Protein AF-A0A554JFW1-F1 (afdb_monomer_lite)

Sequence (58 aa):
MKEKRLNFGCGDFRKEGFINLDGNPAVQSDVLHDLDVFPYPFPNNTFELIEGDHVLEQ

Foldseek 3Di:
DQAAEAAEQCAQNDDPSYQYEHCDPVHPGNHHDDPPDPDDPDDPPPHPYYDYDPPPDD

Structure (mmCIF, N/CA/C/O backbone):
data_AF-A0A554JFW1-F1
#
_entry.id   AF-A0A554JFW1-F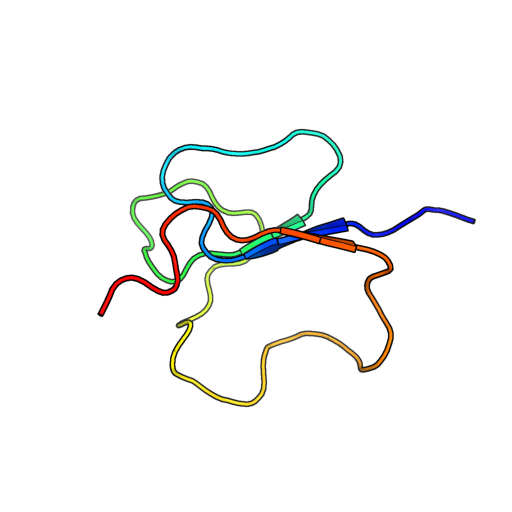1
#
loop_
_atom_site.group_PDB
_atom_site.id
_atom_site.type_symbol
_atom_site.label_atom_id
_atom_site.label_alt_id
_atom_site.label_comp_id
_atom_site.label_asym_id
_atom_site.label_entity_id
_atom_site.label_seq_id
_atom_site.pdbx_PDB_ins_code
_atom_site.Cartn_x
_atom_site.Cartn_y
_atom_site.Cartn_z
_atom_site.occupancy
_atom_site.B_iso_or_equiv
_atom_site.auth_seq_id
_atom_site.auth_comp_id
_atom_site.auth_asym_id
_atom_site.auth_atom_id
_atom_site.pdbx_PDB_model_num
ATOM 1 N N . MET A 1 1 ? -12.191 1.272 16.419 1.00 44.50 1 MET A N 1
ATOM 2 C CA . MET A 1 1 ? -11.992 0.422 15.225 1.00 44.50 1 MET A CA 1
ATOM 3 C C . MET A 1 1 ? -10.706 0.914 14.579 1.00 44.50 1 MET A C 1
ATOM 5 O O . MET A 1 1 ? -10.478 2.112 14.638 1.00 44.50 1 MET A O 1
ATOM 9 N N . LYS A 1 2 ? -9.787 0.036 14.157 1.00 52.25 2 LYS A N 1
ATOM 10 C CA . LYS A 1 2 ? -8.499 0.497 13.609 1.00 52.25 2 LYS A CA 1
ATOM 11 C C . LYS A 1 2 ? -8.747 1.011 12.195 1.00 52.25 2 LYS A C 1
ATOM 13 O O . LYS A 1 2 ? -8.951 0.185 11.309 1.00 52.25 2 LYS A O 1
ATOM 18 N N . GLU A 1 3 ? -8.731 2.328 12.026 1.00 62.38 3 GLU A N 1
ATOM 19 C CA . GLU A 1 3 ? -8.727 2.965 10.711 1.00 62.38 3 GLU A CA 1
ATOM 20 C C . GLU A 1 3 ? -7.559 2.418 9.897 1.00 62.38 3 GLU A C 1
ATOM 22 O O . GLU A 1 3 ? -6.394 2.635 10.235 1.00 62.38 3 GLU A O 1
ATOM 27 N N . LYS A 1 4 ? -7.863 1.638 8.857 1.00 83.06 4 LYS A N 1
ATOM 28 C CA . LYS A 1 4 ? -6.847 1.138 7.933 1.00 83.06 4 LYS A CA 1
ATOM 29 C C . LYS A 1 4 ? -6.680 2.165 6.830 1.00 83.06 4 LYS A C 1
ATOM 31 O O . LYS A 1 4 ? -7.617 2.438 6.081 1.00 83.06 4 LYS A O 1
ATOM 36 N N . ARG A 1 5 ? -5.480 2.724 6.747 1.00 91.06 5 ARG A N 1
ATOM 37 C CA . ARG A 1 5 ? -5.096 3.703 5.732 1.00 91.06 5 ARG A CA 1
ATOM 38 C C . ARG A 1 5 ? -4.110 3.049 4.770 1.00 91.06 5 ARG A C 1
ATOM 40 O O . ARG A 1 5 ? -3.247 2.297 5.222 1.00 91.06 5 ARG A O 1
ATOM 47 N N . LEU A 1 6 ? -4.263 3.281 3.472 1.00 91.19 6 LEU A N 1
ATOM 48 C CA . LEU A 1 6 ? -3.390 2.743 2.429 1.00 91.19 6 LEU A CA 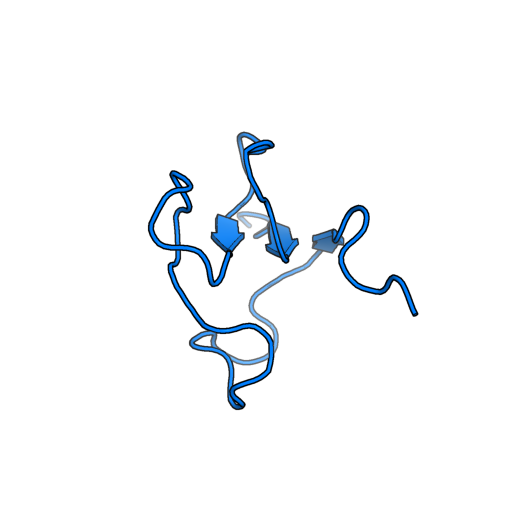1
ATOM 49 C C . LEU A 1 6 ? -2.583 3.881 1.811 1.00 91.19 6 LEU A C 1
ATOM 51 O O . LEU A 1 6 ? -3.157 4.884 1.399 1.00 91.19 6 LEU A O 1
ATOM 55 N N . ASN A 1 7 ? -1.268 3.713 1.752 1.00 90.88 7 ASN A N 1
ATOM 56 C CA . ASN A 1 7 ? -0.374 4.543 0.959 1.00 90.88 7 ASN A CA 1
ATOM 57 C C . ASN A 1 7 ? -0.103 3.785 -0.347 1.00 90.88 7 ASN A C 1
ATOM 59 O O . ASN A 1 7 ? 0.645 2.808 -0.355 1.00 90.88 7 ASN A O 1
ATOM 63 N N . PHE A 1 8 ? -0.824 4.158 -1.397 1.00 88.50 8 PHE A N 1
ATOM 64 C CA . PHE A 1 8 ? -0.806 3.539 -2.715 1.00 88.50 8 PHE A CA 1
ATOM 65 C C . PHE A 1 8 ?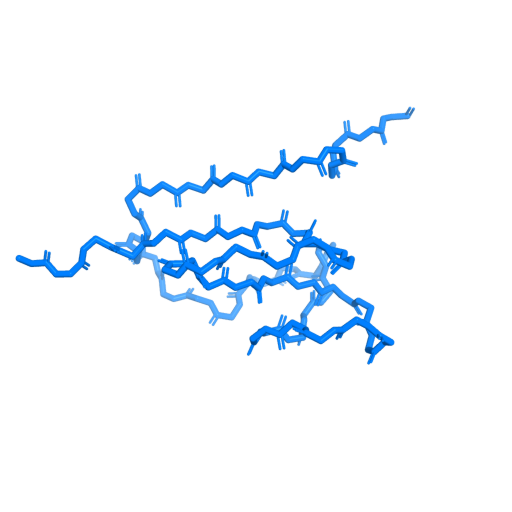 0.343 4.140 -3.523 1.00 88.50 8 PHE A C 1
ATOM 67 O O . PHE A 1 8 ? 0.386 5.357 -3.640 1.00 88.50 8 PHE A O 1
ATOM 74 N N . GLY A 1 9 ? 1.254 3.307 -4.036 1.00 87.19 9 GLY A N 1
ATOM 75 C CA . GLY A 1 9 ? 2.497 3.728 -4.695 1.00 87.19 9 GLY A CA 1
ATOM 76 C C . GLY A 1 9 ? 3.416 4.506 -3.756 1.00 87.19 9 GLY A C 1
ATOM 77 O O . GLY A 1 9 ? 3.703 5.675 -3.991 1.00 87.19 9 GLY A O 1
ATOM 78 N N . CYS A 1 10 ? 3.827 3.887 -2.645 1.00 86.19 10 CYS A N 1
ATOM 79 C CA . CYS A 1 10 ? 4.581 4.593 -1.607 1.00 86.19 10 CYS A CA 1
ATOM 80 C C . CYS A 1 10 ? 5.969 5.077 -2.055 1.00 86.19 10 CYS A C 1
ATOM 82 O O . CYS A 1 10 ? 6.515 5.988 -1.432 1.00 86.19 10 CYS A O 1
ATOM 84 N N . GLY A 1 11 ? 6.571 4.450 -3.070 1.00 84.44 11 GLY A N 1
ATOM 85 C CA . GLY A 1 11 ? 7.972 4.649 -3.423 1.00 84.44 11 GLY A CA 1
ATOM 86 C C . GLY A 1 11 ? 8.881 4.518 -2.196 1.00 84.44 11 GLY A C 1
ATOM 87 O O . GLY A 1 11 ? 8.654 3.687 -1.312 1.00 84.44 11 GLY A O 1
ATOM 88 N N . ASP A 1 12 ? 9.891 5.382 -2.101 1.00 83.12 12 ASP A N 1
ATOM 89 C CA . ASP A 1 12 ? 10.753 5.506 -0.917 1.00 83.12 12 ASP A CA 1
ATOM 90 C C . ASP A 1 12 ? 10.058 6.191 0.283 1.00 83.12 12 ASP A C 1
ATOM 92 O O . ASP A 1 12 ? 10.580 6.188 1.402 1.00 83.12 12 ASP A O 1
ATOM 96 N N . PHE A 1 13 ? 8.865 6.761 0.088 1.00 83.69 13 PHE A N 1
ATOM 97 C CA . PHE A 1 13 ? 8.138 7.537 1.092 1.00 83.69 13 PHE A CA 1
ATOM 98 C C . PHE A 1 13 ? 7.107 6.687 1.831 1.00 83.69 13 PHE A C 1
ATOM 100 O O . PHE A 1 13 ? 5.895 6.737 1.599 1.00 83.69 13 PHE A O 1
ATOM 107 N N . ARG A 1 14 ? 7.598 5.925 2.805 1.00 85.88 14 ARG A N 1
ATOM 108 C CA . ARG A 1 14 ? 6.737 5.181 3.727 1.00 85.88 14 ARG A CA 1
ATOM 109 C C . ARG A 1 14 ? 6.045 6.111 4.720 1.00 85.88 14 ARG A C 1
ATOM 111 O O . ARG A 1 14 ? 6.667 7.011 5.283 1.00 85.88 14 ARG A O 1
ATOM 118 N N . LYS A 1 15 ? 4.775 5.829 5.011 1.00 86.00 15 LYS A N 1
ATOM 119 C CA . LYS A 1 15 ? 3.995 6.509 6.052 1.00 86.00 15 LYS A CA 1
ATOM 120 C C . LYS A 1 15 ? 3.727 5.561 7.217 1.00 86.00 15 LYS A C 1
ATOM 122 O O . LYS A 1 15 ? 3.178 4.473 7.036 1.00 86.00 15 LYS A O 1
ATOM 127 N N . GLU A 1 16 ? 4.101 5.976 8.425 1.00 85.81 16 GLU A N 1
ATOM 128 C CA . GLU A 1 16 ? 3.763 5.239 9.644 1.00 85.81 16 GLU A CA 1
ATOM 129 C C . GLU A 1 16 ? 2.251 5.289 9.906 1.00 85.81 16 GLU A C 1
ATOM 131 O O . GLU A 1 16 ? 1.605 6.325 9.758 1.00 85.81 16 GLU A O 1
ATOM 136 N N . GLY A 1 17 ? 1.669 4.148 10.284 1.00 87.38 17 GLY A N 1
ATOM 137 C CA . GLY A 1 17 ? 0.218 4.003 10.455 1.00 87.38 17 GLY A CA 1
ATOM 138 C C . GLY A 1 17 ? -0.561 3.768 9.153 1.00 87.38 17 GLY A C 1
ATOM 139 O O . GLY A 1 17 ? -1.777 3.583 9.209 1.00 87.38 17 GLY A O 1
ATOM 140 N N . PHE A 1 18 ? 0.126 3.723 8.009 1.00 90.56 18 PHE A N 1
ATOM 141 C CA . PHE A 1 18 ? -0.428 3.326 6.718 1.00 90.56 18 PHE A CA 1
ATOM 142 C C . PHE A 1 18 ? 0.121 1.959 6.309 1.00 90.56 18 PHE A C 1
ATOM 144 O O . PHE A 1 18 ? 1.232 1.581 6.672 1.00 90.56 18 PHE A O 1
ATOM 151 N N . ILE A 1 19 ? -0.663 1.224 5.526 1.00 90.44 19 ILE A N 1
ATOM 152 C CA . ILE A 1 19 ? -0.176 0.080 4.759 1.00 90.44 19 ILE A CA 1
ATOM 153 C C . ILE A 1 19 ? 0.457 0.653 3.495 1.00 90.44 19 ILE A C 1
ATOM 155 O O . ILE A 1 19 ? -0.238 1.277 2.698 1.00 90.44 19 ILE A O 1
ATOM 159 N N . ASN A 1 20 ? 1.766 0.489 3.332 1.00 91.12 20 ASN A N 1
ATOM 160 C CA . ASN A 1 20 ? 2.478 0.989 2.162 1.00 91.12 20 ASN A CA 1
ATOM 161 C C . ASN A 1 20 ? 2.455 -0.075 1.061 1.00 91.12 20 ASN A C 1
ATOM 163 O O . ASN A 1 20 ? 2.967 -1.175 1.265 1.00 91.12 20 ASN A O 1
ATOM 167 N N . LEU A 1 21 ? 1.848 0.236 -0.081 1.00 90.69 21 LEU A N 1
ATOM 168 C CA . LEU A 1 21 ? 1.797 -0.633 -1.252 1.00 90.69 21 LEU A CA 1
ATOM 169 C C . LEU A 1 21 ? 2.615 -0.014 -2.383 1.00 90.69 21 LEU A C 1
ATOM 171 O O . LEU A 1 21 ? 2.440 1.159 -2.697 1.00 90.69 21 LEU A O 1
ATOM 175 N N . ASP A 1 22 ? 3.481 -0.812 -2.995 1.00 90.50 22 ASP A N 1
ATOM 176 C CA . ASP A 1 22 ? 4.269 -0.412 -4.160 1.00 90.50 22 ASP A CA 1
ATOM 177 C C . ASP A 1 22 ? 4.579 -1.626 -5.041 1.00 90.50 22 ASP A C 1
ATOM 179 O O . ASP A 1 22 ? 4.628 -2.746 -4.535 1.00 90.50 22 ASP A O 1
ATOM 183 N N . GLY A 1 23 ? 4.789 -1.419 -6.340 1.00 89.25 23 GLY A N 1
ATOM 184 C CA . GLY A 1 23 ? 5.150 -2.483 -7.283 1.00 89.25 23 GLY A CA 1
ATOM 185 C C . GLY A 1 23 ? 6.656 -2.709 -7.416 1.00 89.25 23 GLY A C 1
ATOM 186 O O . GLY A 1 23 ? 7.081 -3.736 -7.944 1.00 89.25 23 GLY A O 1
ATOM 187 N N . ASN A 1 24 ? 7.478 -1.779 -6.934 1.00 86.50 24 ASN A N 1
ATOM 188 C CA . ASN A 1 24 ? 8.921 -1.849 -7.057 1.00 86.50 24 ASN A CA 1
ATOM 189 C C . ASN A 1 24 ? 9.537 -2.634 -5.877 1.00 86.50 24 ASN A C 1
ATOM 191 O O . ASN A 1 24 ? 9.457 -2.206 -4.728 1.00 86.50 24 ASN A O 1
ATOM 195 N N . PRO A 1 25 ? 10.219 -3.769 -6.120 1.00 85.88 25 PRO A N 1
ATOM 196 C CA . PRO A 1 25 ? 10.847 -4.558 -5.056 1.00 85.88 25 PRO A CA 1
ATOM 197 C C . PRO A 1 25 ? 12.044 -3.861 -4.394 1.00 85.88 25 PRO A C 1
ATOM 199 O O . PRO A 1 25 ? 12.525 -4.330 -3.364 1.00 85.88 25 PRO A O 1
ATOM 202 N N . ALA A 1 26 ? 12.565 -2.785 -4.993 1.00 87.69 26 ALA A N 1
ATOM 203 C CA . ALA A 1 26 ? 13.667 -2.014 -4.428 1.00 87.69 26 ALA A CA 1
ATOM 204 C C . ALA A 1 26 ? 13.225 -1.116 -3.264 1.00 87.69 26 ALA A C 1
ATOM 206 O O . ALA A 1 26 ? 14.062 -0.752 -2.437 1.00 87.69 26 ALA A O 1
ATOM 207 N N . VAL A 1 27 ? 11.936 -0.775 -3.183 1.00 86.50 27 VAL A N 1
ATOM 208 C CA . VAL A 1 27 ? 11.396 0.020 -2.080 1.00 86.50 27 VAL A CA 1
ATOM 209 C C . VAL A 1 27 ? 10.867 -0.877 -0.977 1.00 86.50 27 VAL A C 1
ATOM 211 O O . VAL A 1 27 ? 10.399 -1.995 -1.188 1.00 86.50 27 VAL A O 1
ATOM 214 N N . GLN A 1 28 ? 10.963 -0.380 0.248 1.00 84.62 28 GLN A N 1
ATOM 215 C CA . GLN A 1 28 ? 10.629 -1.146 1.436 1.00 84.62 28 GLN A CA 1
ATOM 216 C C . GLN A 1 28 ? 9.124 -1.037 1.736 1.00 84.62 28 GLN A C 1
ATOM 218 O O . GLN A 1 28 ? 8.731 -0.488 2.760 1.00 84.62 28 GLN A O 1
ATOM 223 N N . SER A 1 29 ? 8.271 -1.510 0.828 1.00 89.12 29 SER A N 1
ATOM 224 C CA . SER A 1 29 ? 6.814 -1.485 1.000 1.00 89.12 29 SER A CA 1
ATOM 225 C C . SER A 1 29 ? 6.333 -2.578 1.969 1.00 89.12 29 SER A C 1
ATOM 227 O O . SER A 1 29 ? 7.009 -3.581 2.204 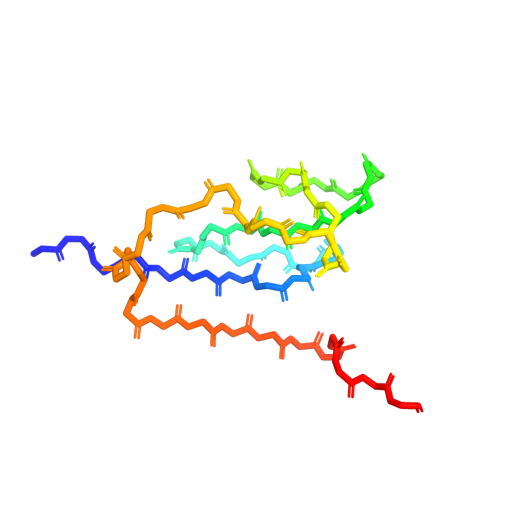1.00 89.12 29 SER A O 1
ATOM 229 N N . ASP A 1 30 ? 5.158 -2.381 2.575 1.00 91.06 30 ASP A N 1
ATOM 230 C CA . ASP A 1 30 ? 4.497 -3.420 3.379 1.00 91.06 30 ASP A CA 1
ATOM 231 C C . ASP A 1 30 ? 3.847 -4.480 2.478 1.00 91.06 30 ASP A C 1
ATOM 233 O O . ASP A 1 30 ? 3.726 -5.646 2.856 1.00 91.06 30 ASP A O 1
ATOM 237 N N . VAL A 1 31 ? 3.431 -4.068 1.278 1.00 90.38 31 VAL A N 1
ATOM 238 C CA . VAL A 1 31 ? 2.856 -4.925 0.245 1.00 90.38 31 VAL A CA 1
ATOM 239 C C . VAL A 1 31 ? 3.542 -4.629 -1.083 1.00 90.38 31 VAL A C 1
ATOM 241 O O . VAL A 1 31 ? 3.385 -3.545 -1.643 1.00 90.38 31 VAL A O 1
ATOM 244 N N . LEU A 1 32 ? 4.273 -5.617 -1.595 1.00 90.69 32 LEU A N 1
ATOM 245 C CA . LEU A 1 32 ? 4.841 -5.582 -2.937 1.00 90.69 32 LEU A CA 1
ATOM 246 C C . LEU A 1 32 ? 3.806 -6.113 -3.935 1.00 90.69 32 LEU A C 1
ATOM 248 O O . LEU A 1 32 ? 3.543 -7.316 -3.964 1.00 90.69 32 LEU A O 1
ATOM 252 N N . HIS A 1 33 ? 3.198 -5.228 -4.720 1.00 89.50 33 HIS A N 1
ATOM 253 C CA . HIS A 1 33 ? 2.197 -5.588 -5.726 1.00 89.50 33 HIS A CA 1
ATOM 254 C C . HIS A 1 33 ? 2.177 -4.575 -6.869 1.00 89.50 33 HIS A C 1
ATOM 256 O O . HIS A 1 33 ? 2.186 -3.369 -6.638 1.00 89.50 33 HIS A O 1
ATOM 262 N N . ASP A 1 34 ? 2.122 -5.082 -8.097 1.00 87.88 34 ASP A N 1
ATOM 263 C CA . ASP A 1 34 ? 2.101 -4.278 -9.318 1.00 87.88 34 ASP A CA 1
ATOM 264 C C . ASP A 1 34 ? 0.807 -3.448 -9.419 1.00 87.88 34 ASP A C 1
ATOM 266 O O . ASP A 1 34 ? -0.300 -3.982 -9.315 1.00 87.88 34 ASP A O 1
ATOM 270 N N . LEU A 1 35 ? 0.947 -2.129 -9.588 1.00 84.62 35 LEU A N 1
ATOM 271 C CA . LEU A 1 35 ? -0.176 -1.189 -9.534 1.00 84.62 35 LEU A CA 1
ATOM 272 C C . LEU A 1 35 ? -1.129 -1.317 -10.731 1.00 84.62 35 LEU A C 1
ATOM 274 O O . LEU A 1 35 ? -2.298 -0.951 -10.598 1.00 84.62 35 LEU A O 1
ATOM 278 N N . ASP A 1 36 ? -0.663 -1.870 -11.851 1.00 85.12 36 ASP A N 1
ATOM 279 C CA . ASP A 1 36 ? -1.434 -2.092 -13.077 1.00 85.12 36 ASP A CA 1
ATOM 280 C C . ASP A 1 36 ? -2.115 -3.473 -13.100 1.00 85.12 36 ASP A C 1
ATOM 282 O O . ASP A 1 36 ? -2.967 -3.753 -13.952 1.00 85.12 36 ASP A O 1
ATOM 286 N N . VAL A 1 37 ? -1.776 -4.355 -12.152 1.00 86.69 37 VAL A N 1
ATOM 287 C CA . VAL A 1 37 ? -2.343 -5.703 -12.057 1.00 86.69 37 VAL A CA 1
ATOM 288 C C . VAL A 1 37 ? -3.555 -5.722 -11.131 1.00 86.69 37 VAL A C 1
ATOM 290 O O . VAL A 1 37 ? -3.455 -5.615 -9.906 1.00 86.69 37 VAL A O 1
ATOM 293 N N . PHE A 1 38 ? -4.719 -5.969 -11.730 1.00 86.94 38 PHE A N 1
ATOM 294 C CA . PHE A 1 38 ? -5.984 -6.155 -11.025 1.00 86.94 38 PHE A CA 1
ATOM 295 C C . PHE A 1 38 ? -6.360 -7.645 -10.920 1.00 86.94 38 PHE A C 1
ATOM 297 O O . PHE A 1 38 ? -6.154 -8.395 -11.879 1.00 86.94 38 PHE A O 1
ATOM 304 N N . PRO A 1 39 ? -6.985 -8.087 -9.809 1.00 87.62 39 PRO A N 1
ATOM 305 C CA . PRO A 1 39 ? -7.381 -7.299 -8.638 1.00 87.62 39 PRO A CA 1
ATOM 306 C C . PRO A 1 39 ? -6.227 -7.063 -7.650 1.00 87.62 39 PRO A C 1
ATOM 308 O O . PRO A 1 39 ? -5.332 -7.895 -7.513 1.00 87.62 39 PRO A O 1
ATOM 311 N N . TYR A 1 40 ? -6.296 -5.959 -6.903 1.00 84.31 40 TYR A N 1
ATOM 312 C CA . TYR A 1 40 ? -5.376 -5.710 -5.790 1.00 84.31 40 TYR A CA 1
ATOM 313 C C . TYR A 1 40 ? -5.519 -6.778 -4.691 1.00 84.31 40 TYR A C 1
ATOM 315 O O . TYR A 1 40 ? -6.623 -7.291 -4.478 1.00 84.31 40 TYR A O 1
ATOM 323 N N . PRO A 1 41 ? -4.447 -7.081 -3.931 1.00 86.12 41 PRO A N 1
ATOM 324 C CA . PRO A 1 41 ? -4.414 -8.147 -2.928 1.00 86.12 41 PRO A CA 1
ATOM 325 C C . PRO A 1 41 ? -5.104 -7.732 -1.617 1.00 86.12 41 PRO A C 1
ATOM 327 O O . PRO A 1 41 ? -4.660 -8.072 -0.519 1.00 86.12 41 PRO A O 1
ATOM 330 N N . PHE A 1 42 ? -6.195 -6.974 -1.715 1.00 87.00 42 PHE A N 1
ATOM 331 C CA . PHE A 1 42 ? -6.927 -6.439 -0.581 1.00 87.00 42 PHE A CA 1
ATOM 332 C C . PHE A 1 42 ? -8.405 -6.819 -0.638 1.00 87.00 42 PHE A C 1
ATOM 334 O O . PHE A 1 42 ? -9.008 -6.801 -1.711 1.00 87.00 42 PHE A O 1
ATOM 341 N N . PRO A 1 43 ? -9.031 -7.112 0.513 1.00 85.56 43 PRO A N 1
ATOM 342 C CA . PRO A 1 43 ? -10.474 -7.285 0.571 1.00 85.56 43 PRO A CA 1
ATOM 343 C C . PRO A 1 43 ? -11.203 -5.975 0.243 1.00 85.56 43 PRO A C 1
ATOM 345 O O . PRO A 1 43 ? -10.736 -4.882 0.582 1.00 85.56 43 PRO A O 1
ATOM 348 N N . ASN A 1 44 ? -12.398 -6.082 -0.336 1.00 84.19 44 ASN A N 1
ATOM 349 C CA . ASN A 1 44 ? -13.265 -4.926 -0.571 1.00 84.19 44 ASN A CA 1
ATOM 350 C C . ASN A 1 44 ? -13.593 -4.200 0.747 1.00 84.19 44 ASN A C 1
ATOM 352 O O . ASN A 1 44 ? -13.760 -4.840 1.785 1.00 84.19 44 ASN A O 1
ATOM 356 N N . ASN A 1 45 ? -13.716 -2.869 0.694 1.00 83.62 45 ASN A N 1
ATOM 357 C CA . ASN A 1 45 ? -14.053 -2.002 1.835 1.00 83.62 45 ASN A CA 1
ATOM 358 C C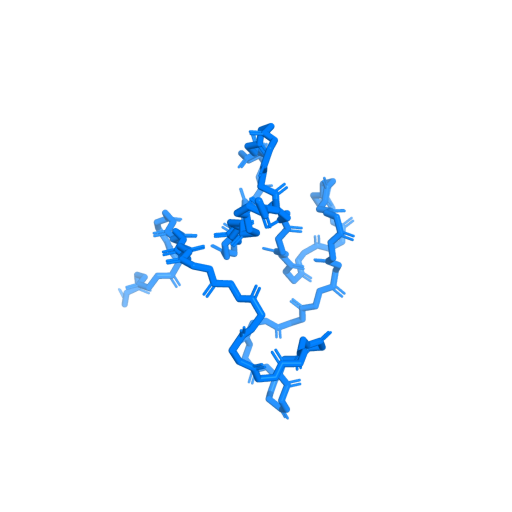 . ASN A 1 45 ? -13.098 -2.134 3.041 1.00 83.62 45 ASN A C 1
ATOM 360 O O . ASN A 1 45 ? -13.509 -1.967 4.187 1.00 83.62 45 ASN A O 1
ATOM 364 N N . THR A 1 46 ? -11.823 -2.457 2.795 1.00 84.56 46 THR A N 1
ATOM 365 C CA . THR A 1 46 ? -10.824 -2.618 3.866 1.00 84.56 46 THR A CA 1
ATOM 366 C C . THR A 1 46 ? -10.275 -1.293 4.385 1.00 84.56 46 THR A C 1
ATOM 368 O O . THR A 1 46 ? -9.890 -1.232 5.552 1.00 84.56 46 THR A O 1
ATOM 371 N N . PHE A 1 47 ? -10.200 -0.264 3.539 1.00 87.94 47 PHE A N 1
ATOM 372 C CA . PHE A 1 47 ? -9.518 0.992 3.847 1.00 87.94 47 PHE A CA 1
ATOM 373 C C . PHE A 1 47 ? -10.500 2.152 3.955 1.00 87.94 47 PHE A C 1
ATOM 375 O O . PHE A 1 47 ? -11.408 2.276 3.138 1.00 87.94 47 PHE A O 1
ATOM 382 N N . GLU A 1 48 ? -10.280 3.005 4.952 1.00 88.31 48 GLU A N 1
ATOM 383 C CA . GLU A 1 48 ? -11.059 4.233 5.164 1.00 88.31 48 GLU A CA 1
ATOM 384 C C . GLU A 1 48 ? -10.430 5.435 4.449 1.00 88.31 48 GLU A C 1
ATOM 386 O O . GLU A 1 48 ? -11.132 6.368 4.070 1.00 88.31 48 GLU A O 1
ATOM 391 N N . LEU A 1 49 ? -9.112 5.395 4.226 1.00 86.56 49 LEU A N 1
ATOM 392 C CA . LEU A 1 49 ? -8.361 6.408 3.490 1.00 86.56 49 LEU A CA 1
ATOM 393 C C . LEU A 1 49 ? -7.341 5.7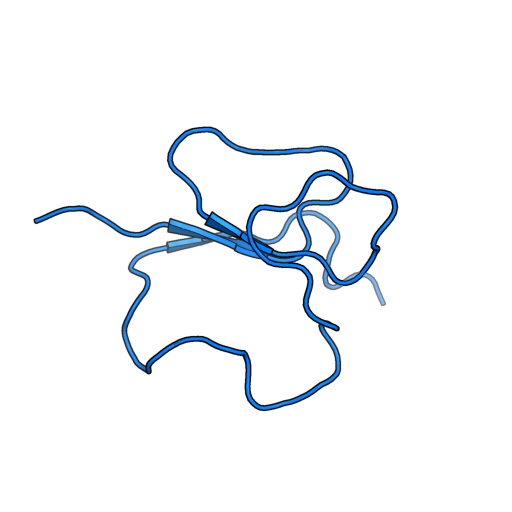29 2.575 1.00 86.56 49 LEU A C 1
ATOM 395 O O . LEU A 1 49 ? -6.601 4.850 3.020 1.00 86.56 49 LEU A O 1
ATOM 399 N N . ILE A 1 50 ? -7.291 6.162 1.319 1.00 88.69 50 ILE A N 1
ATOM 400 C CA . ILE A 1 50 ? -6.256 5.788 0.356 1.00 88.69 50 ILE A CA 1
ATOM 401 C C . ILE A 1 50 ? -5.586 7.082 -0.096 1.00 88.69 50 ILE A C 1
ATOM 403 O O . ILE A 1 50 ? -6.258 7.980 -0.598 1.00 88.69 50 ILE A O 1
ATOM 407 N N . GLU A 1 51 ? -4.279 7.179 0.105 1.00 87.62 51 GLU A N 1
ATOM 408 C CA . GLU A 1 51 ? -3.453 8.286 -0.368 1.00 87.62 51 GLU A CA 1
ATOM 409 C C . GLU A 1 51 ? -2.495 7.759 -1.432 1.00 87.62 51 GLU A C 1
ATOM 411 O O . GLU A 1 51 ? -1.879 6.720 -1.222 1.00 87.62 51 GLU A O 1
ATOM 416 N N . GLY A 1 52 ? -2.369 8.466 -2.550 1.00 84.12 52 GLY A N 1
ATOM 417 C CA . GLY A 1 52 ? -1.338 8.219 -3.553 1.00 84.12 52 GLY A CA 1
ATOM 418 C C . GLY A 1 52 ? -0.696 9.546 -3.924 1.00 84.12 52 GLY A C 1
ATOM 419 O O . GLY A 1 52 ? -1.396 10.468 -4.342 1.00 84.12 52 GLY A O 1
ATOM 420 N N . ASP A 1 53 ? 0.610 9.654 -3.717 1.00 72.19 53 ASP A N 1
ATOM 421 C CA . ASP A 1 53 ? 1.398 10.848 -4.021 1.00 72.19 53 ASP A CA 1
ATOM 422 C C . ASP A 1 53 ? 2.190 10.585 -5.307 1.00 72.19 53 ASP A C 1
ATOM 424 O O . ASP A 1 53 ? 2.897 9.587 -5.390 1.00 72.19 53 ASP A O 1
ATOM 428 N N . HIS A 1 54 ? 2.009 11.413 -6.343 1.00 66.25 54 HIS A N 1
ATOM 429 C CA . HIS A 1 54 ? 2.662 11.242 -7.657 1.00 66.25 54 HIS A CA 1
ATOM 430 C C . HIS A 1 54 ? 2.386 9.906 -8.400 1.00 66.25 54 HIS A C 1
ATOM 432 O O . HIS A 1 54 ? 3.087 9.561 -9.345 1.00 66.25 54 HIS A O 1
ATOM 438 N N . VAL A 1 55 ? 1.344 9.148 -8.036 1.00 60.38 55 VAL A N 1
ATOM 439 C CA . VAL A 1 55 ? 1.079 7.812 -8.631 1.00 60.38 55 VAL A CA 1
ATOM 440 C C . VAL A 1 55 ? 0.239 7.853 -9.913 1.00 60.38 55 VAL A C 1
ATOM 442 O O . VAL A 1 55 ? 0.194 6.886 -10.664 1.00 60.38 55 VAL A O 1
ATOM 445 N N . LEU A 1 56 ? -0.428 8.977 -10.186 1.00 60.38 56 LEU A N 1
ATOM 446 C CA . LEU A 1 56 ? -1.277 9.184 -11.369 1.00 60.38 56 LEU A CA 1
ATOM 447 C C . LEU A 1 56 ? -0.722 10.295 -12.267 1.00 60.38 56 LEU A C 1
ATOM 449 O O . LEU A 1 56 ? -1.473 11.145 -12.748 1.00 60.38 56 LEU A O 1
ATOM 453 N N . GLU A 1 57 ? 0.595 10.337 -12.444 1.00 57.47 57 GLU A N 1
ATOM 454 C CA . GLU A 1 57 ? 1.196 11.260 -13.403 1.00 57.47 57 GLU A CA 1
ATOM 455 C C . GLU A 1 57 ? 1.108 10.679 -14.816 1.00 57.47 57 GLU A C 1
ATOM 457 O O . GLU A 1 57 ? 1.540 9.556 -15.074 1.00 57.47 57 GLU A O 1
ATOM 462 N N . GLN A 1 58 ? 0.463 11.452 -15.691 1.00 45.78 58 GLN A N 1
ATOM 463 C CA . GLN A 1 58 ? 0.235 11.174 -17.111 1.00 45.78 58 GLN A CA 1
ATOM 464 C C . GLN A 1 58 ? 1.449 11.548 -17.959 1.00 45.78 58 GLN A C 1
ATOM 466 O O . GLN A 1 58 ? 2.049 12.611 -17.677 1.00 45.78 58 GLN A O 1
#

Radius of gyration: 10.99 Å; chains: 1; bounding box: 28×19×32 Å

pLDDT: mean 82.72, std 11.37, range [44.5, 91.19]

Secondary structure (DSSP, 8-state):
----EEEET-TT---TTEEEEES-TTS--SEE--TTSSSPSS-TT--SEEE-SSTT--